Protein AF-A0A6L8V0M0-F1 (afdb_monomer)

Nearest PDB structures (foldseek):
  2eui-assembly2_E  TM=7.216E-01  e=8.894E-03  Pseudomonas aeruginosa PAO1
  6ygd-assembly1_A  TM=6.878E-01  e=6.872E-03  Saccharomyces cerevisiae
  2eui-assembly1_B  TM=6.649E-01  e=5.310E-03  Pseudomonas aeruginosa PAO1
  2b5g-assembly1_B  TM=6.009E-01  e=1.119E+00  unclassified
  5o9m-assembly1_A  TM=4.258E-01  e=4.061E+00  Homo sapiens

Solvent-accessible surface area (backbone atoms only — not comparable to full-atom values): 5591 Å² total; per-residue (Å²): 134,79,66,78,39,74,37,51,81,56,32,49,68,27,49,47,52,44,43,67,75,45,24,93,80,76,45,86,48,73,83,33,68,67,51,53,51,50,50,54,53,24,26,77,67,62,44,15,36,31,28,41,46,90,75,45,62,86,52,37,54,43,40,25,40,39,32,42,72,54,93,87,54,104,65,80,44,80,70,43,76,54,59,26,80,95,40,60,96,67,52,72,92,75,108

Secondary structure (DSSP, 8-state):
---EEE--GGGHHHHHHHHHHHHHHH-S-TT-HHHHHHHHHHHHTT-EEEEEGGG--TTSPEEEEEEES-SS-SS--EEEEEE-GGGTTTTTTT-

Mean predicted aligned error: 3.53 Å

Organism: NCBI:txid2606219

Structure (mmCIF, N/CA/C/O backbone):
data_AF-A0A6L8V0M0-F1
#
_entry.id   AF-A0A6L8V0M0-F1
#
loop_
_atom_site.group_PDB
_atom_site.id
_atom_site.type_symbol
_atom_site.label_atom_id
_atom_site.label_alt_id
_atom_site.label_comp_id
_atom_site.label_asym_id
_atom_site.label_entity_id
_atom_site.label_seq_id
_atom_site.pdbx_PDB_ins_code
_atom_site.Cartn_x
_atom_site.Cartn_y
_atom_site.Cartn_z
_atom_site.occupancy
_atom_site.B_iso_or_equiv
_atom_site.auth_seq_id
_atom_site.auth_comp_id
_atom_site.auth_asym_id
_atom_site.auth_atom_id
_atom_site.pdbx_PDB_model_num
ATOM 1 N N . MET A 1 1 ? -18.339 9.093 -2.052 1.00 68.81 1 MET A N 1
ATOM 2 C CA . MET A 1 1 ? -17.484 8.934 -3.237 1.00 68.81 1 MET A CA 1
ATOM 3 C C . MET A 1 1 ? -16.075 9.165 -2.754 1.00 68.81 1 MET A C 1
ATOM 5 O O . MET A 1 1 ? -15.825 10.232 -2.203 1.00 68.81 1 MET A O 1
ATOM 9 N N . THR A 1 2 ? -15.232 8.140 -2.803 1.00 83.62 2 THR A N 1
ATOM 10 C CA . THR A 1 2 ? -13.854 8.245 -2.315 1.00 83.62 2 THR A CA 1
ATOM 11 C C . THR A 1 2 ? -12.932 8.764 -3.418 1.00 83.62 2 THR A C 1
ATOM 13 O O . THR A 1 2 ? -13.053 8.359 -4.569 1.00 83.62 2 THR A O 1
ATOM 16 N N . ASN A 1 3 ? -12.037 9.700 -3.090 1.00 94.00 3 ASN A N 1
ATOM 17 C CA . ASN A 1 3 ? -11.090 10.263 -4.050 1.00 94.00 3 ASN A CA 1
ATOM 18 C C . ASN A 1 3 ? -9.794 9.442 -4.060 1.00 94.00 3 ASN A C 1
ATOM 20 O O . ASN A 1 3 ? -8.963 9.556 -3.152 1.00 94.00 3 ASN A O 1
ATOM 24 N N . VAL A 1 4 ? -9.628 8.600 -5.079 1.00 96.31 4 VAL A N 1
ATOM 25 C CA . VAL A 1 4 ? -8.406 7.814 -5.277 1.00 96.31 4 VAL A CA 1
ATOM 26 C C . VAL A 1 4 ? -7.363 8.678 -5.979 1.00 96.31 4 VAL A C 1
ATOM 28 O O . VAL A 1 4 ? -7.596 9.198 -7.069 1.00 96.31 4 VAL A O 1
ATOM 31 N N . VAL A 1 5 ? -6.188 8.811 -5.368 1.00 96.69 5 VAL A N 1
ATOM 32 C CA . VAL A 1 5 ? -5.088 9.625 -5.899 1.00 96.69 5 VAL A CA 1
ATOM 33 C C . VAL A 1 5 ? -3.797 8.822 -5.973 1.00 96.69 5 VAL A C 1
ATOM 35 O O . VAL A 1 5 ? -3.591 7.875 -5.212 1.00 96.69 5 VAL A O 1
ATOM 38 N N . ASN A 1 6 ? -2.885 9.225 -6.861 1.00 96.88 6 ASN A N 1
ATOM 39 C CA . ASN A 1 6 ? -1.502 8.771 -6.781 1.00 96.88 6 ASN A CA 1
ATOM 40 C C . ASN A 1 6 ? -0.912 9.182 -5.434 1.00 96.88 6 ASN A C 1
ATOM 42 O O . ASN A 1 6 ? -1.032 10.332 -4.994 1.00 96.88 6 ASN A O 1
ATOM 46 N N . ALA A 1 7 ? -0.245 8.237 -4.792 1.00 97.56 7 ALA A N 1
ATOM 47 C CA . ALA A 1 7 ? 0.448 8.526 -3.563 1.00 97.56 7 ALA A CA 1
ATOM 48 C C . ALA A 1 7 ? 1.786 9.223 -3.829 1.00 97.56 7 ALA A C 1
ATOM 50 O O . ALA A 1 7 ? 2.432 9.007 -4.856 1.00 97.56 7 ALA A O 1
ATOM 51 N N . THR A 1 8 ? 2.206 10.047 -2.875 1.00 97.44 8 THR A N 1
ATOM 52 C CA . THR A 1 8 ? 3.506 10.726 -2.879 1.00 97.44 8 THR A CA 1
ATOM 53 C C . THR A 1 8 ? 4.343 10.266 -1.687 1.00 97.44 8 THR A C 1
ATOM 55 O O . THR A 1 8 ? 3.845 9.565 -0.804 1.00 97.44 8 THR A O 1
ATOM 58 N N . ASN A 1 9 ? 5.615 10.673 -1.624 1.00 96.94 9 ASN A N 1
ATOM 59 C CA . ASN A 1 9 ? 6.492 10.326 -0.498 1.00 96.94 9 ASN A CA 1
ATOM 60 C C . ASN A 1 9 ? 5.936 10.809 0.856 1.00 96.94 9 ASN A C 1
ATOM 62 O O . ASN A 1 9 ? 6.131 10.154 1.874 1.00 96.94 9 ASN A O 1
ATOM 66 N N . GLU A 1 10 ? 5.153 11.891 0.874 1.00 97.44 10 GLU A N 1
ATOM 67 C CA . GLU A 1 10 ? 4.476 12.373 2.086 1.00 97.44 10 GLU A CA 1
ATOM 68 C C . GLU A 1 10 ? 3.413 11.388 2.604 1.00 97.44 10 GLU A C 1
ATOM 70 O O . GLU A 1 10 ? 3.058 11.416 3.778 1.00 97.44 10 GLU A O 1
ATOM 75 N N . ASN A 1 11 ? 2.914 10.475 1.765 1.00 97.25 11 ASN A N 1
ATOM 76 C CA . ASN A 1 11 ? 1.932 9.469 2.165 1.00 97.25 11 ASN A CA 1
ATOM 77 C C . ASN A 1 11 ? 2.553 8.199 2.779 1.00 97.25 11 ASN A C 1
ATOM 79 O O . ASN A 1 11 ? 1.801 7.363 3.280 1.00 97.25 11 ASN A O 1
ATOM 83 N N . ILE A 1 12 ? 3.886 8.053 2.802 1.00 95.31 12 ILE A N 1
ATOM 84 C CA . ILE A 1 12 ? 4.568 6.851 3.324 1.00 95.31 12 ILE A CA 1
ATOM 85 C C . ILE A 1 12 ? 4.202 6.586 4.789 1.00 95.31 12 ILE A C 1
ATOM 87 O O . ILE A 1 12 ? 3.839 5.466 5.138 1.00 95.31 12 ILE A O 1
ATOM 91 N N . MET A 1 13 ? 4.196 7.620 5.637 1.00 94.88 13 MET A N 1
ATOM 92 C CA . MET A 1 13 ? 3.805 7.468 7.047 1.00 94.88 13 MET A CA 1
ATOM 93 C C . MET A 1 13 ? 2.357 6.993 7.212 1.00 94.88 13 MET A C 1
ATOM 95 O O . MET A 1 13 ? 2.043 6.265 8.151 1.00 94.88 13 MET A O 1
ATOM 99 N N . GLY A 1 14 ? 1.467 7.391 6.300 1.00 96.00 14 GLY A N 1
ATOM 100 C CA . GLY A 1 14 ? 0.091 6.904 6.269 1.00 96.00 14 GLY A CA 1
ATOM 101 C C . GLY A 1 14 ? 0.006 5.421 5.904 1.00 96.00 14 GLY A C 1
ATOM 102 O O . GLY A 1 14 ? -0.797 4.697 6.484 1.00 96.00 14 GLY A O 1
ATOM 103 N N . TRP A 1 15 ? 0.873 4.950 5.006 1.00 95.62 15 TRP A N 1
ATOM 104 C CA . TRP A 1 15 ? 0.984 3.527 4.678 1.00 95.62 15 TRP A CA 1
ATOM 105 C C . TRP A 1 15 ? 1.497 2.693 5.840 1.00 95.62 15 TRP A C 1
ATOM 107 O O . TRP A 1 15 ? 0.942 1.634 6.104 1.00 95.62 15 TRP A O 1
ATOM 117 N N . LEU A 1 16 ? 2.515 3.178 6.555 1.00 93.94 16 LEU A N 1
ATOM 118 C CA . LEU A 1 16 ? 3.046 2.471 7.719 1.00 93.94 16 LEU A CA 1
ATOM 119 C C . LEU A 1 16 ? 1.985 2.307 8.810 1.00 93.94 16 LEU A C 1
ATOM 121 O O . LEU A 1 16 ? 1.882 1.241 9.406 1.00 93.94 16 LEU A O 1
ATOM 125 N N . LYS A 1 17 ? 1.135 3.320 9.018 1.00 95.19 17 LYS A N 1
ATOM 126 C CA . LYS A 1 17 ? -0.034 3.195 9.902 1.00 95.19 17 LYS A CA 1
ATOM 127 C C . LYS A 1 17 ? -0.993 2.105 9.419 1.00 95.19 17 LYS A C 1
ATOM 129 O O . LYS A 1 17 ? -1.387 1.263 10.218 1.00 95.19 17 LYS A O 1
ATOM 134 N N . LEU A 1 18 ? -1.333 2.075 8.127 1.00 95.50 18 LEU A N 1
ATOM 135 C CA . LEU A 1 18 ? -2.178 1.004 7.585 1.00 95.50 18 LEU A CA 1
ATOM 136 C C . LEU A 1 18 ? -1.554 -0.377 7.811 1.00 95.50 18 LEU A C 1
ATOM 138 O O . LEU A 1 18 ? -2.267 -1.291 8.207 1.00 95.50 18 LEU A O 1
ATOM 142 N N . GLU A 1 19 ? -0.244 -0.510 7.607 1.00 93.31 19 GLU A N 1
ATOM 143 C CA . GLU A 1 19 ? 0.480 -1.764 7.812 1.00 93.31 19 GLU A CA 1
ATOM 144 C C . GLU A 1 19 ? 0.410 -2.231 9.275 1.00 93.31 19 GLU A C 1
ATOM 146 O O . GLU A 1 19 ? 0.076 -3.388 9.518 1.00 93.31 19 GLU A O 1
ATOM 151 N N . THR A 1 20 ? 0.567 -1.327 10.256 1.00 92.81 20 THR A N 1
ATOM 152 C CA . THR A 1 20 ? 0.363 -1.677 11.681 1.00 92.81 20 THR A CA 1
ATOM 153 C C . THR A 1 20 ? -1.048 -2.207 11.966 1.00 92.81 20 THR A C 1
ATOM 155 O O . THR A 1 20 ? -1.232 -3.078 12.811 1.00 92.81 20 THR A O 1
ATOM 158 N N . GLU A 1 21 ? -2.068 -1.722 11.249 1.00 94.06 21 GLU A N 1
ATOM 159 C CA . GLU A 1 21 ? -3.450 -2.175 11.440 1.00 94.06 21 GLU A CA 1
ATOM 160 C C . GLU A 1 21 ? -3.745 -3.540 10.805 1.00 94.06 21 GLU A C 1
ATOM 162 O O . GLU A 1 21 ? -4.730 -4.188 11.176 1.00 94.06 21 GLU A O 1
ATOM 167 N N . VAL A 1 22 ? -2.945 -3.966 9.824 1.00 91.62 22 VAL A N 1
ATOM 168 C CA . VAL A 1 22 ? -3.117 -5.245 9.115 1.00 91.62 22 VAL A CA 1
ATOM 169 C C . VAL A 1 22 ? -2.033 -6.267 9.433 1.00 91.62 22 VAL A C 1
ATOM 171 O O . VAL A 1 22 ? -2.053 -7.358 8.870 1.00 91.62 22 VAL A O 1
ATOM 174 N N . GLU A 1 23 ? -1.155 -5.971 10.390 1.00 90.88 23 GLU A N 1
ATOM 175 C CA . GLU A 1 23 ? -0.066 -6.852 10.822 1.00 90.88 23 GLU A CA 1
ATOM 176 C C . GLU A 1 23 ? -0.558 -8.267 11.174 1.00 90.88 23 GLU A C 1
ATOM 178 O O . GLU A 1 23 ? 0.092 -9.263 10.870 1.00 90.88 23 GLU A O 1
ATOM 183 N N . TYR A 1 24 ? -1.768 -8.392 11.726 1.00 89.00 24 TYR A N 1
ATOM 184 C CA . TYR A 1 24 ? -2.379 -9.687 12.047 1.00 89.00 24 TYR A CA 1
ATOM 185 C C . TYR A 1 24 ? -2.650 -10.591 10.825 1.00 89.00 24 TYR A C 1
ATOM 187 O O . TYR A 1 24 ? -2.881 -11.787 10.998 1.00 89.00 24 TYR A O 1
ATOM 195 N N . LEU A 1 25 ? -2.664 -10.040 9.606 1.00 88.31 25 LEU A N 1
ATOM 196 C CA . LEU A 1 25 ? -2.871 -10.784 8.358 1.00 88.31 25 LEU A CA 1
ATOM 197 C C . LEU A 1 25 ? -1.560 -11.232 7.715 1.00 88.31 25 LEU A C 1
ATOM 199 O O . LEU A 1 25 ? -1.537 -12.265 7.047 1.00 88.31 25 LEU A O 1
ATOM 203 N N . PHE A 1 26 ? -0.493 -10.454 7.888 1.00 82.00 26 PHE A N 1
ATOM 204 C CA . PHE A 1 26 ? 0.731 -10.598 7.100 1.00 82.00 26 PHE A CA 1
ATOM 205 C C . PHE A 1 26 ? 2.012 -10.754 7.940 1.00 82.00 26 PHE A C 1
ATOM 207 O O . PHE A 1 26 ? 3.055 -11.114 7.397 1.00 82.00 26 PHE A O 1
ATOM 214 N N . GLY A 1 27 ? 1.936 -10.552 9.257 1.00 84.38 27 GLY A N 1
ATOM 215 C CA . GLY A 1 27 ? 3.080 -10.501 10.166 1.00 84.38 27 GLY A CA 1
ATOM 216 C C . GLY A 1 27 ? 3.719 -9.105 10.258 1.00 84.38 27 GLY A C 1
ATOM 217 O O . GLY A 1 27 ? 3.283 -8.183 9.569 1.00 84.38 27 GLY A O 1
ATOM 218 N N . PRO A 1 28 ? 4.754 -8.935 11.105 1.00 81.81 28 PRO A N 1
ATOM 219 C CA . PRO A 1 28 ? 5.407 -7.650 11.375 1.00 81.81 28 PRO A CA 1
ATOM 220 C C . PRO A 1 28 ? 6.235 -7.160 10.176 1.00 81.81 28 PRO A C 1
ATOM 222 O O . PRO A 1 28 ? 7.452 -7.332 10.1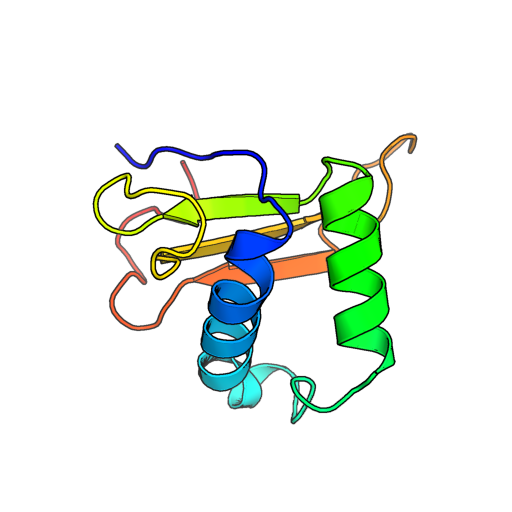37 1.00 81.81 28 PRO A O 1
ATOM 225 N N . MET A 1 29 ? 5.582 -6.558 9.176 1.00 80.25 29 MET A N 1
ATOM 226 C CA . MET A 1 29 ? 6.249 -6.045 7.967 1.00 80.25 29 MET A CA 1
ATOM 227 C C . MET A 1 29 ? 6.614 -4.556 8.037 1.00 80.25 29 MET A C 1
ATOM 229 O O . MET A 1 29 ? 7.386 -4.089 7.203 1.00 80.25 29 MET A O 1
ATOM 233 N N . VAL A 1 30 ? 6.116 -3.804 9.026 1.00 78.12 30 VAL A N 1
ATOM 234 C CA . VAL A 1 30 ? 6.415 -2.363 9.195 1.00 78.12 30 VAL A CA 1
ATOM 235 C C . VAL A 1 30 ? 7.918 -2.110 9.312 1.00 78.12 30 VAL A C 1
ATOM 237 O O . VAL A 1 30 ? 8.439 -1.173 8.708 1.00 78.12 30 VAL A O 1
ATOM 240 N N . ASP A 1 31 ? 8.608 -2.978 10.052 1.00 79.06 31 ASP A N 1
ATOM 241 C CA . ASP A 1 31 ? 10.051 -2.900 10.273 1.00 79.06 31 ASP A CA 1
ATOM 242 C C . ASP A 1 31 ? 10.863 -3.658 9.207 1.00 79.06 31 ASP A C 1
ATOM 244 O O . ASP A 1 31 ? 12.093 -3.654 9.266 1.00 79.06 31 ASP A O 1
ATOM 248 N N . ASP A 1 32 ? 10.216 -4.298 8.219 1.00 86.19 32 ASP A N 1
ATOM 249 C CA . ASP A 1 32 ? 10.911 -4.963 7.113 1.00 86.19 32 ASP A CA 1
ATOM 250 C C . ASP A 1 32 ? 11.431 -3.911 6.112 1.00 86.19 32 ASP A C 1
ATOM 252 O O . ASP A 1 32 ? 10.649 -3.271 5.394 1.00 86.19 32 ASP A O 1
ATOM 256 N N . PRO A 1 33 ? 12.762 -3.755 5.962 1.00 89.31 33 PRO A N 1
ATOM 257 C CA . PRO A 1 33 ? 13.330 -2.814 5.002 1.00 89.31 33 PRO A CA 1
ATOM 258 C C . PRO A 1 33 ? 12.917 -3.103 3.552 1.00 89.31 33 PRO A C 1
ATOM 260 O O . PRO A 1 33 ? 12.973 -2.214 2.699 1.00 89.31 33 PRO A O 1
ATOM 263 N N . SER A 1 34 ? 12.536 -4.344 3.244 1.00 88.94 34 SER A N 1
ATOM 264 C CA . SER A 1 34 ? 12.068 -4.761 1.922 1.00 88.94 34 SER A CA 1
ATOM 265 C C . SER A 1 34 ? 10.703 -4.161 1.602 1.00 88.94 34 SER A C 1
ATOM 267 O O . SER A 1 34 ? 10.506 -3.695 0.477 1.00 88.94 34 SER A O 1
ATOM 269 N N . PHE A 1 35 ? 9.798 -4.106 2.587 1.00 89.06 35 PHE A N 1
ATOM 270 C CA . PHE A 1 35 ? 8.4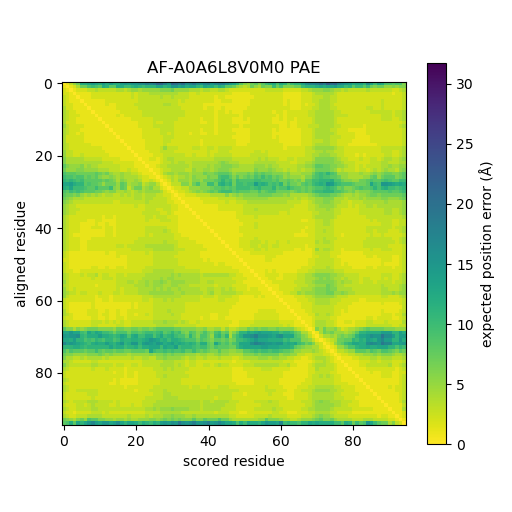95 -3.460 2.443 1.00 89.06 35 PHE A CA 1
ATOM 271 C C . PHE A 1 35 ? 8.665 -1.963 2.185 1.00 89.06 35 PHE A C 1
ATOM 273 O O . PHE A 1 35 ? 8.170 -1.450 1.180 1.00 89.06 35 PHE A O 1
ATOM 280 N N . MET A 1 36 ? 9.469 -1.286 3.011 1.00 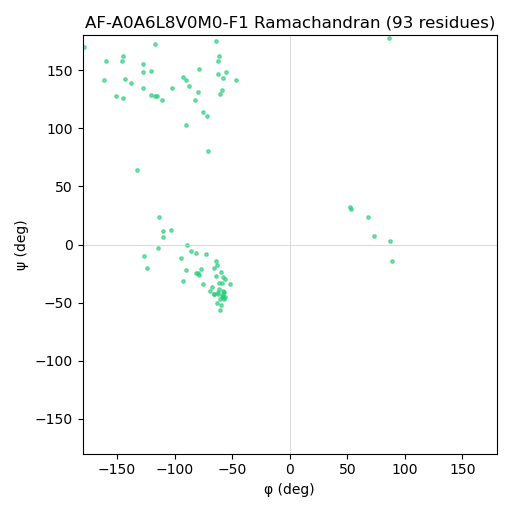91.38 36 MET A N 1
ATOM 281 C CA . MET A 1 36 ? 9.761 0.141 2.845 1.00 91.38 36 MET A CA 1
ATOM 282 C C . MET A 1 36 ? 10.362 0.466 1.473 1.00 91.38 36 MET A C 1
ATOM 284 O O . MET A 1 36 ? 9.876 1.356 0.775 1.00 91.38 36 MET A O 1
ATOM 288 N N . LYS A 1 37 ? 11.353 -0.311 1.020 1.00 93.06 37 LYS A N 1
ATOM 289 C CA . LYS A 1 37 ? 11.941 -0.143 -0.320 1.00 93.06 37 LYS A CA 1
ATOM 290 C C . LYS A 1 37 ? 10.927 -0.366 -1.439 1.00 93.06 37 LYS A C 1
ATOM 292 O O . LYS A 1 37 ? 10.955 0.349 -2.441 1.00 93.06 37 LYS A O 1
ATOM 297 N N . ALA A 1 38 ? 10.063 -1.374 -1.314 1.00 91.88 38 ALA A N 1
ATOM 298 C CA . ALA A 1 38 ? 9.033 -1.653 -2.310 1.00 91.88 38 ALA A CA 1
ATOM 299 C C . ALA A 1 38 ? 8.001 -0.521 -2.374 1.00 91.88 38 ALA A C 1
ATOM 301 O O . ALA A 1 38 ? 7.637 -0.084 -3.469 1.00 91.88 38 ALA A O 1
ATOM 302 N N . LEU A 1 39 ? 7.584 -0.014 -1.214 1.00 94.06 39 LEU A N 1
ATOM 303 C CA . LEU A 1 39 ? 6.667 1.107 -1.087 1.00 94.06 39 LEU A CA 1
ATOM 304 C C . LEU A 1 39 ? 7.238 2.374 -1.739 1.00 94.06 39 LEU A C 1
ATOM 306 O O . LEU A 1 39 ? 6.630 2.903 -2.670 1.00 94.06 39 LEU A O 1
ATOM 310 N N . GLU A 1 40 ? 8.432 2.811 -1.333 1.00 95.31 40 GLU A N 1
ATOM 311 C CA . GLU A 1 40 ? 9.111 3.980 -1.910 1.00 95.31 40 GLU A CA 1
ATOM 312 C C . GLU A 1 40 ? 9.291 3.845 -3.425 1.00 95.31 40 GLU A C 1
ATOM 314 O O . GLU A 1 40 ? 9.001 4.766 -4.193 1.00 95.31 40 GLU A O 1
ATOM 319 N N . LYS A 1 41 ? 9.729 2.669 -3.889 1.00 94.81 41 LYS A N 1
ATOM 320 C CA . LYS A 1 41 ? 9.891 2.388 -5.318 1.00 94.81 41 LYS A CA 1
ATOM 321 C C . LYS A 1 41 ? 8.574 2.550 -6.078 1.00 94.81 41 LYS A C 1
ATOM 323 O O . LYS A 1 41 ? 8.579 3.112 -7.172 1.00 94.81 41 LYS A O 1
ATOM 328 N N . ASN A 1 42 ? 7.465 2.045 -5.546 1.00 94.62 42 ASN A N 1
ATOM 329 C CA . ASN A 1 42 ? 6.170 2.086 -6.227 1.00 94.62 42 ASN A CA 1
ATOM 330 C C . ASN A 1 42 ? 5.527 3.480 -6.185 1.00 94.62 42 ASN A C 1
ATOM 332 O O . ASN A 1 42 ? 4.930 3.886 -7.184 1.00 94.62 42 ASN A O 1
ATOM 336 N N . VAL A 1 43 ? 5.724 4.235 -5.098 1.00 95.94 43 VAL 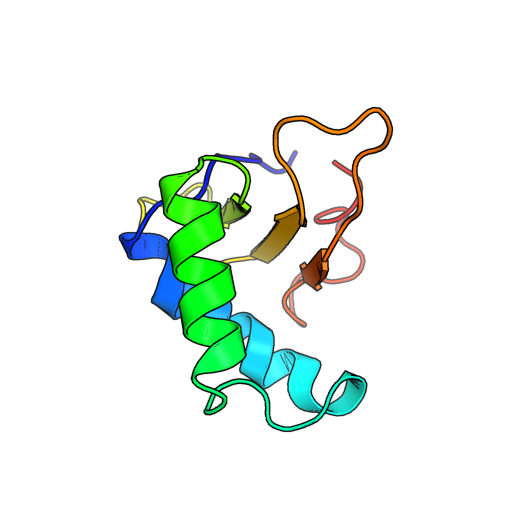A N 1
ATOM 337 C CA . VAL A 1 43 ? 5.370 5.662 -5.004 1.00 95.94 43 VAL A CA 1
ATOM 338 C C . VAL A 1 43 ? 6.121 6.469 -6.060 1.00 95.94 43 VAL A C 1
ATOM 340 O O . VAL A 1 43 ? 5.497 7.143 -6.875 1.00 95.94 43 VAL A O 1
ATOM 343 N N . ASN A 1 44 ? 7.447 6.324 -6.136 1.00 95.12 44 ASN A N 1
ATOM 344 C CA . ASN A 1 44 ? 8.269 7.045 -7.115 1.00 95.12 44 ASN A CA 1
ATOM 345 C C . ASN A 1 44 ? 7.950 6.663 -8.572 1.00 95.12 44 ASN A C 1
ATOM 347 O O . ASN A 1 44 ? 8.131 7.467 -9.482 1.00 95.12 44 ASN A O 1
ATOM 351 N N . ARG A 1 45 ? 7.458 5.441 -8.810 1.00 94.06 45 ARG A N 1
ATOM 352 C CA . ARG A 1 45 ? 6.991 4.982 -10.130 1.00 94.06 45 ARG A CA 1
ATOM 353 C C . ARG A 1 45 ? 5.569 5.433 -10.472 1.00 94.06 45 ARG A C 1
ATOM 355 O O . ARG A 1 45 ? 5.128 5.167 -11.587 1.00 94.06 45 ARG A O 1
ATOM 362 N N . GLY A 1 46 ? 4.841 6.048 -9.539 1.00 94.81 46 GLY A N 1
ATOM 363 C CA . GLY A 1 46 ? 3.450 6.451 -9.743 1.00 94.81 46 GLY A CA 1
ATOM 364 C C . GLY A 1 46 ? 2.473 5.278 -9.872 1.00 94.81 46 GLY A C 1
ATOM 365 O O . GLY A 1 46 ? 1.414 5.437 -10.465 1.00 94.81 46 GLY A O 1
ATOM 366 N N . ILE A 1 47 ? 2.812 4.103 -9.329 1.00 94.88 47 ILE A N 1
ATOM 367 C CA . ILE A 1 47 ? 1.954 2.897 -9.348 1.00 94.88 47 ILE A CA 1
ATOM 368 C C . ILE A 1 47 ? 1.467 2.498 -7.952 1.00 94.88 47 ILE A C 1
ATOM 370 O O . ILE A 1 47 ? 1.152 1.339 -7.674 1.00 94.88 47 ILE A O 1
ATOM 374 N N . ALA A 1 48 ? 1.445 3.483 -7.066 1.00 96.75 48 ALA A N 1
ATOM 375 C CA . ALA A 1 48 ? 0.948 3.398 -5.713 1.00 96.75 48 ALA A CA 1
ATOM 376 C C . ALA A 1 48 ? -0.189 4.416 -5.582 1.00 96.75 48 ALA A C 1
ATOM 378 O O . ALA A 1 48 ? -0.017 5.586 -5.940 1.00 96.75 48 ALA A O 1
ATOM 379 N N . PHE A 1 49 ? -1.341 3.971 -5.090 1.00 97.12 49 PHE A N 1
ATOM 380 C CA . PHE A 1 49 ? -2.536 4.802 -4.967 1.00 97.12 49 PHE A CA 1
ATOM 381 C C . PHE A 1 49 ? -3.071 4.739 -3.548 1.00 97.12 49 PHE A C 1
ATOM 383 O O . PHE A 1 49 ? -2.939 3.720 -2.866 1.00 97.12 49 PHE A O 1
ATOM 390 N N . CYS A 1 50 ? -3.679 5.830 -3.103 1.00 97.75 50 CYS A N 1
ATOM 391 C CA . CYS A 1 50 ? -4.282 5.902 -1.788 1.00 97.75 50 CYS A CA 1
ATOM 392 C C . CYS A 1 50 ? -5.540 6.762 -1.786 1.00 97.75 50 CYS A C 1
ATOM 394 O O . CYS A 1 50 ? -5.773 7.576 -2.680 1.00 97.75 50 CYS A O 1
ATOM 396 N N . VAL A 1 51 ? -6.332 6.572 -0.738 1.00 97.88 51 VAL A N 1
ATOM 397 C CA . VAL A 1 51 ? -7.453 7.441 -0.397 1.00 97.88 51 VAL A CA 1
ATOM 398 C C . VAL A 1 51 ? -7.086 8.179 0.878 1.00 97.88 51 VAL A C 1
ATOM 400 O O . VAL A 1 51 ? -6.760 7.553 1.891 1.00 97.88 51 VAL A O 1
ATOM 403 N N . ARG A 1 52 ? -7.136 9.508 0.835 1.00 97.44 52 ARG A N 1
ATOM 404 C CA . ARG A 1 52 ? -6.836 10.359 1.989 1.00 97.44 52 ARG A CA 1
ATOM 405 C C . ARG A 1 52 ? -8.105 10.631 2.777 1.00 97.44 52 ARG A C 1
ATOM 407 O O . ARG A 1 52 ? -9.177 10.824 2.212 1.00 97.44 52 ARG A O 1
ATOM 414 N N . GLU A 1 53 ? -7.973 10.656 4.093 1.00 96.00 53 GLU A N 1
ATOM 415 C CA . GLU A 1 53 ? -9.063 11.051 4.971 1.00 96.00 53 GLU A CA 1
ATOM 416 C C . GLU A 1 53 ? -9.491 12.495 4.667 1.00 96.00 53 GLU A C 1
ATOM 418 O O . GLU A 1 53 ? -8.650 13.392 4.574 1.00 96.00 53 GLU A O 1
ATOM 423 N N . ASN A 1 54 ? -10.800 12.703 4.484 1.00 94.38 54 ASN A N 1
ATOM 424 C CA . ASN A 1 54 ? -11.415 13.994 4.145 1.00 94.38 54 ASN A CA 1
ATOM 425 C C . ASN A 1 54 ? -10.811 14.693 2.910 1.00 94.38 54 ASN A C 1
ATOM 427 O O . ASN A 1 54 ? -10.770 15.921 2.873 1.00 94.38 54 ASN A O 1
ATOM 431 N N . ASP A 1 55 ? -10.301 13.930 1.935 1.00 93.94 55 ASP A N 1
ATOM 432 C CA . ASP A 1 55 ? -9.604 14.461 0.752 1.00 93.94 55 ASP A CA 1
ATOM 433 C C . ASP A 1 55 ? -8.461 15.430 1.107 1.00 93.94 55 ASP A C 1
ATOM 4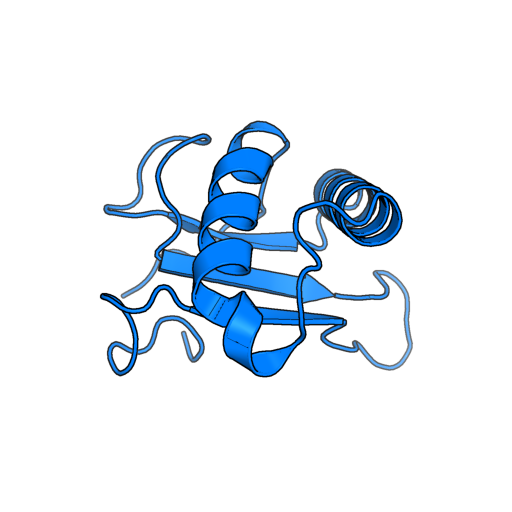35 O O . ASP A 1 55 ? -8.165 16.382 0.381 1.00 93.94 55 ASP A O 1
ATOM 439 N N . GLY A 1 56 ? -7.817 15.188 2.254 1.00 95.38 56 GLY A N 1
ATOM 440 C CA . GLY A 1 56 ? -6.780 16.054 2.794 1.00 95.38 56 GLY A CA 1
ATOM 441 C C . GLY A 1 56 ? -5.521 16.150 1.926 1.00 95.38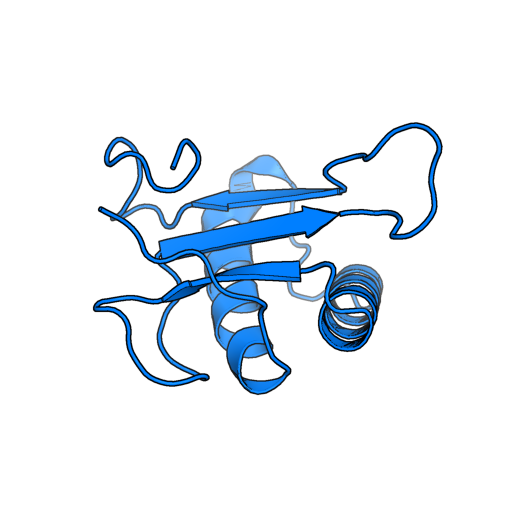 56 GLY A C 1
ATOM 442 O O . GLY A 1 56 ? -5.336 15.454 0.919 1.00 95.38 56 GLY A O 1
ATOM 443 N N . SER A 1 57 ? -4.598 17.012 2.353 1.00 95.44 57 SER A N 1
ATOM 444 C CA . SER A 1 57 ? -3.298 17.180 1.700 1.00 95.44 57 SER A CA 1
ATOM 445 C C . SER A 1 57 ? -2.473 15.885 1.731 1.00 95.44 57 SER A C 1
ATOM 447 O O . SER A 1 57 ? -2.725 15.001 2.566 1.00 95.44 57 SER A O 1
ATOM 449 N N . PRO A 1 58 ? -1.440 15.759 0.878 1.00 94.50 58 PRO A N 1
ATOM 450 C CA . PRO A 1 58 ? -0.385 14.776 1.106 1.00 94.50 58 PRO A CA 1
ATOM 451 C C . PRO A 1 58 ? 0.097 14.817 2.572 1.00 94.50 58 PRO A C 1
ATOM 453 O O . PRO A 1 58 ? 0.078 15.870 3.210 1.00 94.50 58 PRO A O 1
ATOM 456 N N . GLY A 1 59 ? 0.379 13.645 3.149 1.00 92.12 59 GLY A N 1
ATOM 457 C CA . GLY A 1 59 ? 0.659 13.496 4.587 1.00 92.12 59 GLY A CA 1
ATOM 458 C C . GLY A 1 59 ? -0.550 13.251 5.499 1.00 92.12 59 GLY A C 1
ATOM 459 O O . GLY A 1 59 ? -0.365 12.797 6.628 1.00 92.12 59 GLY A O 1
ATOM 460 N N . SER A 1 60 ? -1.781 13.474 5.025 1.00 96.06 60 SER A N 1
ATOM 461 C CA . SER A 1 60 ? -2.994 13.114 5.782 1.00 96.06 60 SER A CA 1
ATOM 462 C C . SER A 1 60 ? -3.084 11.601 6.031 1.00 96.06 60 SER A C 1
ATOM 464 O O . SER A 1 60 ? -2.498 10.804 5.291 1.00 96.06 60 SER A O 1
ATOM 466 N N . ASN A 1 61 ? -3.846 11.197 7.056 1.00 96.56 61 ASN A N 1
ATOM 467 C CA . ASN A 1 61 ? -4.154 9.784 7.293 1.00 96.56 61 ASN A CA 1
ATOM 468 C C . ASN A 1 61 ? -4.791 9.152 6.047 1.00 96.56 61 ASN A C 1
ATOM 470 O O . ASN A 1 61 ? -5.499 9.816 5.284 1.00 96.56 61 ASN A O 1
ATOM 474 N N . LEU A 1 62 ? -4.540 7.860 5.851 1.00 97.56 62 LEU A N 1
ATOM 475 C CA . LEU A 1 62 ? -5.074 7.114 4.720 1.00 97.56 62 LEU A CA 1
ATOM 476 C C . LEU A 1 62 ? -6.258 6.262 5.169 1.00 97.56 62 LEU A C 1
ATOM 478 O O . LEU A 1 62 ? -6.180 5.564 6.176 1.00 97.56 62 LEU A O 1
ATOM 482 N N . LEU A 1 63 ? -7.331 6.284 4.382 1.00 97.56 63 LEU A N 1
ATOM 483 C CA . LEU A 1 63 ? -8.461 5.368 4.552 1.00 97.56 63 LEU A CA 1
ATOM 484 C C . LEU A 1 63 ? -8.150 3.994 3.945 1.00 97.56 63 LEU A C 1
ATOM 486 O O . LEU A 1 63 ? -8.722 2.987 4.350 1.00 97.56 63 LEU A O 1
ATOM 490 N N . GLY A 1 64 ? -7.238 3.947 2.976 1.00 97.38 64 GLY A N 1
ATOM 491 C CA . GLY A 1 64 ? -6.763 2.733 2.329 1.00 97.38 64 GLY A CA 1
ATOM 492 C C . GLY A 1 64 ? -5.696 3.037 1.284 1.00 97.38 64 GLY A C 1
ATOM 493 O O . GLY A 1 64 ? -5.451 4.200 0.940 1.00 97.38 64 GLY A O 1
ATOM 494 N N . GLY A 1 65 ? -5.056 1.987 0.781 1.00 96.94 65 GLY A N 1
ATOM 495 C CA . GLY A 1 65 ? -4.028 2.101 -0.245 1.00 96.94 65 GLY A CA 1
ATOM 496 C C . GLY A 1 65 ? -3.805 0.803 -1.006 1.00 96.94 65 GLY A C 1
ATOM 497 O O . GLY A 1 65 ? -4.106 -0.282 -0.510 1.00 96.94 65 GLY A O 1
ATOM 498 N N . VAL A 1 66 ? -3.256 0.927 -2.211 1.00 96.31 66 VAL A N 1
ATOM 499 C CA . VAL A 1 66 ? -2.931 -0.193 -3.097 1.00 96.31 66 VAL A CA 1
ATOM 500 C C . VAL A 1 66 ? -1.571 0.022 -3.759 1.00 96.31 66 VAL A C 1
ATOM 502 O O . VAL A 1 66 ? -1.233 1.131 -4.184 1.00 96.31 66 VAL A O 1
ATOM 505 N N . LEU A 1 67 ? -0.786 -1.053 -3.844 1.00 94.00 67 LEU A N 1
ATOM 506 C CA . LEU A 1 67 ? 0.497 -1.103 -4.541 1.00 94.00 67 LEU A CA 1
ATOM 507 C C . LEU A 1 67 ? 0.414 -2.105 -5.688 1.00 94.00 67 LEU A C 1
ATOM 509 O O . LEU A 1 67 ? 0.092 -3.275 -5.471 1.00 94.00 67 LEU A O 1
ATOM 513 N N 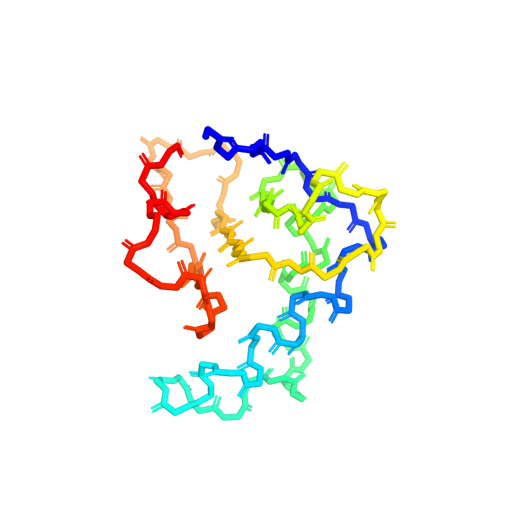. PHE A 1 68 ? 0.779 -1.681 -6.895 1.00 92.56 68 PHE A N 1
ATOM 514 C CA . PHE A 1 68 ? 0.987 -2.598 -8.014 1.00 92.56 68 PHE A CA 1
ATOM 515 C C . PHE A 1 68 ? 2.456 -3.025 -8.096 1.00 92.56 68 PHE A C 1
ATOM 517 O O . PHE A 1 68 ? 3.366 -2.238 -7.836 1.00 92.56 68 PHE A O 1
ATOM 524 N N . SER A 1 69 ? 2.713 -4.277 -8.478 1.00 84.56 69 SER A N 1
ATOM 525 C CA . SER A 1 69 ? 4.083 -4.807 -8.566 1.00 84.56 69 SER A CA 1
ATOM 526 C C . SER A 1 69 ? 4.831 -4.359 -9.834 1.00 84.56 69 SER A C 1
ATOM 528 O O . SER A 1 69 ? 6.063 -4.247 -9.839 1.00 84.56 69 SER A O 1
ATOM 530 N N . SER A 1 70 ? 4.107 -4.047 -10.915 1.00 80.50 70 SER A N 1
ATOM 531 C CA . SER A 1 70 ? 4.687 -3.624 -12.191 1.00 80.50 70 SER A CA 1
ATOM 532 C C . SER A 1 70 ? 3.860 -2.550 -12.893 1.00 80.50 70 SER A C 1
ATOM 534 O O . SER A 1 70 ? 2.636 -2.593 -12.890 1.00 80.50 70 SER A O 1
ATOM 536 N N . SER A 1 71 ? 4.562 -1.610 -13.530 1.00 68.94 71 SER A N 1
ATOM 537 C CA . SER A 1 71 ? 4.004 -0.534 -14.355 1.00 68.94 71 SER A CA 1
ATOM 538 C C . SER A 1 71 ? 3.865 -0.918 -15.834 1.00 68.94 71 SER A C 1
ATOM 540 O O . SER A 1 71 ? 3.053 -0.324 -16.528 1.00 68.94 71 SER A O 1
ATOM 542 N N . ASN A 1 72 ? 4.631 -1.913 -16.303 1.00 70.50 72 ASN A N 1
ATOM 543 C CA . ASN A 1 72 ? 4.721 -2.327 -17.709 1.00 70.50 72 ASN A CA 1
ATOM 544 C C . ASN A 1 72 ? 4.610 -3.854 -17.809 1.00 70.50 72 ASN A C 1
ATOM 546 O O . ASN A 1 72 ? 5.577 -4.537 -18.144 1.00 70.50 72 ASN A O 1
ATOM 550 N N . ALA A 1 73 ? 3.459 -4.404 -17.434 1.00 71.00 73 ALA A N 1
ATOM 551 C CA . ALA A 1 73 ? 3.203 -5.836 -17.516 1.00 71.00 73 ALA A CA 1
ATOM 552 C C . ALA A 1 73 ? 1.998 -6.108 -18.417 1.00 71.00 73 ALA A C 1
ATOM 554 O O . ALA A 1 73 ? 1.055 -5.324 -18.457 1.00 71.00 73 ALA A O 1
ATOM 555 N N . SER A 1 74 ? 2.006 -7.257 -19.094 1.00 81.25 74 SER A N 1
ATOM 556 C CA . SER A 1 74 ? 0.821 -7.788 -19.781 1.00 81.25 74 SER A CA 1
ATOM 557 C C . SER A 1 74 ? -0.316 -8.128 -18.808 1.00 81.25 74 SER A C 1
ATOM 559 O O . SER A 1 74 ? -1.451 -8.339 -19.224 1.00 81.25 74 SER A O 1
ATOM 561 N N . SER A 1 75 ? -0.023 -8.188 -17.506 1.00 82.06 75 SER A N 1
ATOM 562 C CA . SER A 1 75 ? -0.992 -8.354 -16.427 1.00 82.06 75 SER A CA 1
ATOM 563 C C . SER A 1 75 ? -0.549 -7.557 -15.203 1.00 82.06 75 SER A C 1
ATOM 565 O O . SER A 1 75 ? 0.574 -7.719 -14.721 1.00 82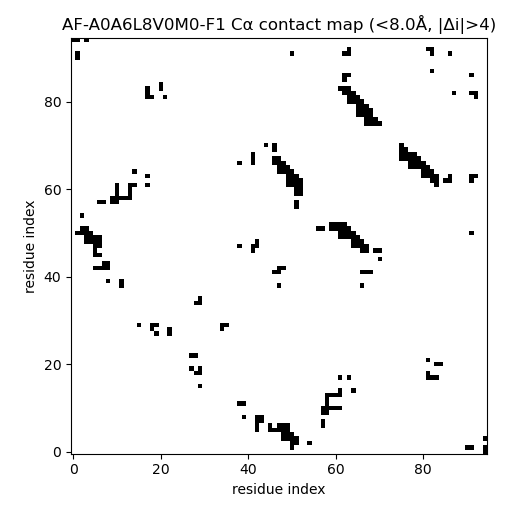.06 75 SER A O 1
ATOM 567 N N . TYR A 1 76 ? -1.428 -6.697 -14.695 1.00 85.94 76 TYR A N 1
ATOM 568 C CA . TYR A 1 76 ? -1.185 -5.948 -13.465 1.00 85.94 76 TYR A CA 1
ATOM 569 C C . TYR A 1 76 ? -1.463 -6.839 -12.253 1.00 85.94 76 TYR A C 1
ATOM 571 O O . TYR A 1 76 ? -2.507 -7.481 -12.177 1.00 85.94 76 TYR A O 1
ATOM 579 N N . ILE A 1 77 ? -0.528 -6.874 -11.303 1.00 90.19 77 ILE A N 1
ATOM 580 C CA . ILE A 1 77 ? -0.659 -7.637 -10.058 1.00 90.19 77 ILE A CA 1
ATOM 581 C C . ILE A 1 77 ? -0.697 -6.644 -8.901 1.00 90.19 77 ILE A C 1
ATOM 583 O O . ILE A 1 77 ? 0.199 -5.803 -8.771 1.00 90.19 77 ILE A O 1
ATOM 587 N N . ILE A 1 78 ? -1.719 -6.769 -8.056 1.00 92.56 78 ILE A N 1
ATOM 588 C CA . ILE A 1 78 ? -1.783 -6.084 -6.765 1.00 92.56 78 ILE A CA 1
ATOM 589 C C . ILE A 1 78 ? -0.768 -6.764 -5.847 1.00 92.56 78 ILE A C 1
ATOM 591 O O . ILE A 1 78 ? -0.929 -7.926 -5.486 1.00 92.56 78 ILE A O 1
ATOM 595 N N . GLY A 1 79 ? 0.305 -6.051 -5.517 1.00 89.75 79 GLY A N 1
ATOM 596 C CA . GLY A 1 79 ? 1.313 -6.514 -4.566 1.00 89.75 79 GLY A CA 1
ATOM 597 C C . GLY A 1 79 ? 0.892 -6.296 -3.115 1.00 89.75 79 GLY A C 1
ATOM 598 O O . GLY A 1 79 ? 1.372 -7.004 -2.238 1.00 89.75 79 GLY A O 1
ATOM 599 N N . TRP A 1 80 ? 0.007 -5.328 -2.866 1.00 92.88 80 TRP A N 1
ATOM 600 C CA . TRP A 1 80 ? -0.506 -5.015 -1.534 1.00 92.88 80 TRP A CA 1
ATOM 601 C C . TRP A 1 80 ? -1.801 -4.202 -1.632 1.00 92.88 80 TRP A C 1
ATOM 603 O O . TRP A 1 80 ? -1.907 -3.326 -2.493 1.00 92.88 80 TRP A O 1
ATOM 613 N N . LEU A 1 81 ? -2.764 -4.467 -0.750 1.00 94.81 81 LEU A N 1
ATOM 614 C CA . LEU A 1 81 ? -4.013 -3.713 -0.611 1.00 94.81 81 LEU A CA 1
ATOM 615 C C . LEU A 1 81 ? -4.487 -3.790 0.841 1.00 94.81 81 LEU A C 1
ATOM 617 O O . LEU A 1 81 ? -4.668 -4.886 1.370 1.00 94.81 81 LEU A O 1
ATOM 621 N N . ALA A 1 82 ? -4.765 -2.639 1.448 1.00 95.75 82 ALA A N 1
ATOM 622 C CA . ALA A 1 82 ? -5.397 -2.575 2.759 1.00 95.75 82 ALA A CA 1
ATOM 623 C C . ALA A 1 82 ? -6.332 -1.372 2.895 1.00 95.75 82 ALA A C 1
ATOM 625 O O . ALA A 1 82 ? -6.198 -0.358 2.205 1.00 95.75 82 ALA A O 1
ATOM 626 N N . VAL A 1 83 ? -7.264 -1.492 3.840 1.00 96.75 83 VAL A N 1
ATOM 627 C CA . VAL A 1 83 ? -8.210 -0.448 4.247 1.00 96.75 83 VAL A CA 1
ATOM 628 C C . VAL A 1 83 ? -8.118 -0.288 5.759 1.00 96.75 83 VAL A C 1
ATOM 630 O O . VAL A 1 83 ? -8.130 -1.294 6.486 1.00 96.75 83 VAL A O 1
ATOM 633 N N . SER A 1 84 ? -8.065 0.963 6.224 1.00 96.81 84 SER A N 1
ATOM 634 C CA . SER A 1 84 ? -8.048 1.279 7.650 1.00 96.81 84 SER A CA 1
ATOM 635 C C . SER A 1 84 ? -9.281 0.697 8.329 1.00 96.81 84 SER A C 1
ATOM 637 O O . SER A 1 84 ? -10.381 0.651 7.772 1.00 96.81 84 SER A O 1
ATOM 639 N N . SER A 1 85 ? -9.112 0.231 9.554 1.00 96.06 85 SER A N 1
ATOM 640 C CA . SER A 1 85 ? -10.106 -0.518 10.316 1.00 96.06 85 SER A CA 1
ATOM 641 C C . SER A 1 85 ? -11.401 0.271 10.477 1.00 96.06 85 SER A C 1
ATOM 643 O O . SER A 1 85 ? -12.485 -0.280 10.293 1.00 96.06 85 SER A O 1
ATOM 645 N N . HIS A 1 86 ? -11.298 1.583 10.711 1.00 95.56 86 HIS A N 1
ATOM 646 C CA . HIS A 1 86 ? -12.451 2.480 10.831 1.00 95.56 86 HIS A CA 1
ATOM 647 C C . HIS A 1 86 ? -13.154 2.782 9.492 1.00 95.56 86 HIS A C 1
ATOM 649 O O . HIS A 1 86 ? -14.228 3.393 9.490 1.00 95.56 86 HIS A O 1
ATOM 655 N N . SER A 1 87 ? -12.578 2.368 8.359 1.00 95.94 87 SER A N 1
ATOM 656 C CA . SER A 1 87 ? -13.090 2.630 7.005 1.00 95.94 87 SER A CA 1
ATOM 657 C C . SER A 1 87 ? -13.543 1.378 6.254 1.00 95.94 87 SER A C 1
ATOM 659 O O . SER A 1 87 ? -14.079 1.475 5.147 1.00 95.94 87 SER A O 1
ATOM 661 N N . ARG A 1 88 ? -13.382 0.190 6.847 1.00 94.81 88 ARG A N 1
ATOM 662 C CA . ARG A 1 88 ? -13.859 -1.076 6.269 1.00 94.81 88 ARG A CA 1
ATOM 663 C C . ARG A 1 88 ? -15.385 -1.070 6.117 1.00 94.81 88 ARG A C 1
ATOM 665 O O . ARG A 1 88 ? -16.101 -0.459 6.906 1.00 94.81 88 ARG A O 1
ATOM 672 N N . GLY A 1 89 ? -15.881 -1.743 5.077 1.00 94.75 89 GLY A N 1
ATOM 673 C CA . GLY A 1 89 ? -17.316 -1.803 4.759 1.00 94.75 89 GLY A CA 1
ATOM 674 C C . GLY A 1 89 ? -17.908 -0.513 4.174 1.00 94.75 89 GLY A C 1
ATOM 675 O O . GLY A 1 89 ? -19.119 -0.439 4.001 1.00 94.75 89 GLY A O 1
ATOM 676 N N . LYS A 1 90 ? -17.078 0.493 3.858 1.00 94.06 90 LYS A N 1
ATOM 677 C CA . LYS A 1 90 ? -17.514 1.799 3.323 1.00 94.06 90 LYS A CA 1
ATOM 678 C C . LYS A 1 90 ? -17.151 2.036 1.850 1.00 94.06 90 LYS A C 1
ATOM 680 O O . LYS A 1 90 ? -17.257 3.161 1.383 1.00 94.06 90 LYS A O 1
ATOM 685 N N . GLY A 1 91 ? -16.704 1.000 1.136 1.00 94.00 91 GLY A N 1
ATOM 686 C CA . GLY A 1 91 ? -16.410 1.068 -0.305 1.00 94.00 91 GLY A CA 1
ATOM 687 C C . GLY A 1 91 ? -14.999 1.534 -0.700 1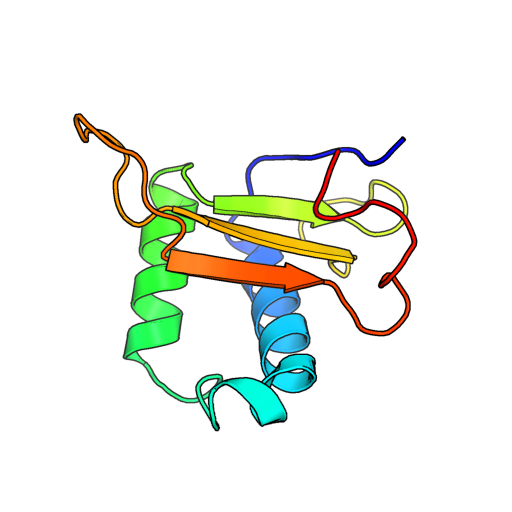.00 94.00 91 GLY A C 1
ATOM 688 O O . GLY A 1 91 ? -14.695 1.582 -1.883 1.00 94.00 91 GLY A O 1
ATOM 689 N N . VAL A 1 92 ? -14.099 1.801 0.256 1.00 95.50 92 VAL A N 1
ATOM 690 C CA . VAL A 1 92 ? -12.742 2.342 -0.010 1.00 95.50 92 VAL A CA 1
ATOM 691 C C . VAL A 1 92 ? -11.893 1.488 -0.967 1.00 95.50 92 VAL A C 1
ATOM 693 O O . VAL A 1 92 ? -11.042 2.023 -1.665 1.00 95.50 92 VAL A O 1
ATOM 696 N N . ALA A 1 93 ? -12.097 0.167 -0.997 1.00 92.44 93 ALA A N 1
ATOM 697 C CA . ALA A 1 93 ? -11.357 -0.759 -1.866 1.00 92.44 93 ALA A CA 1
ATOM 698 C C . ALA A 1 93 ? -12.152 -1.224 -3.103 1.00 92.44 93 ALA A C 1
ATOM 700 O O . ALA A 1 93 ? -11.769 -2.204 -3.739 1.00 92.44 93 ALA A O 1
ATOM 701 N N . THR A 1 94 ? -13.278 -0.576 -3.406 1.00 88.94 94 THR A N 1
ATOM 702 C CA . THR A 1 94 ? -14.137 -0.900 -4.560 1.00 88.94 94 THR A CA 1
ATOM 703 C C . THR A 1 94 ? -14.387 0.283 -5.492 1.00 88.94 94 THR A C 1
ATOM 705 O O . THR A 1 94 ? -14.793 0.041 -6.626 1.00 88.94 94 THR A O 1
ATOM 708 N N . ASP A 1 95 ? -14.192 1.512 -5.003 1.00 70.81 95 ASP A N 1
ATOM 709 C CA . ASP A 1 95 ? -14.321 2.762 -5.770 1.00 70.81 95 ASP A CA 1
ATOM 710 C C . ASP A 1 95 ? -13.168 2.979 -6.770 1.00 70.81 95 ASP A C 1
ATOM 712 O O . ASP A 1 95 ? -12.026 2.545 -6.483 1.00 70.81 95 ASP A O 1
#

InterPro domains:
  IPR016181 Acyl-CoA N-acyltransferase [SSF55729] (1-94)

Foldseek 3Di:
DFDKDQAAPLCLVLVLVQCVQCCVPPNDCSPPVVVVVQVNVQSVVSQKIFTADVNDDRNGHTQWIWGWNDPDDPDTDTPDIGGHPVNPPVCRVPD

pLDDT: mean 91.57, std 7.01, range [68.81, 97.88]

Radius of gyration: 12.5 Å; Cα contacts (8 Å, |Δi|>4): 154; chains: 1; bounding box: 31×28×32 Å

Sequence (95 aa):
MTNVVNATNENIMGWLKLETEVEYLFGPMVDDPSFMKALEKNVNRGIAFCVRENDGSPGSNLLGGVLFSSSNASSYIIGWLAVSSHSRGKGVATD